Protein AF-A0A5N8X7T5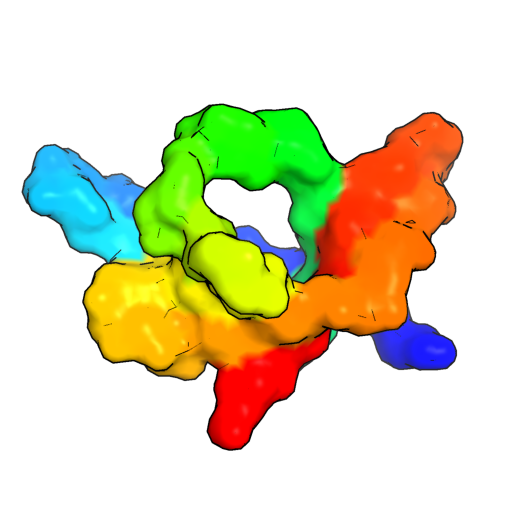-F1 (afdb_monomer_lite)

Radius of gyration: 12.06 Å; chains: 1; bounding box: 32×29×28 Å

Structure (mmCIF, N/CA/C/O backbone):
data_AF-A0A5N8X7T5-F1
#
_entry.id   AF-A0A5N8X7T5-F1
#
loop_
_atom_site.group_PDB
_atom_site.id
_atom_site.type_symbol
_atom_site.label_atom_id
_atom_site.label_alt_id
_atom_site.label_comp_id
_atom_site.label_asym_id
_atom_site.label_entity_id
_atom_site.label_seq_id
_atom_site.pdbx_PDB_ins_code
_atom_site.Cartn_x
_atom_site.Cartn_y
_atom_site.Cartn_z
_atom_site.occupancy
_atom_site.B_iso_or_equiv
_atom_site.auth_seq_id
_atom_site.auth_comp_id
_atom_site.auth_asym_id
_atom_site.auth_atom_id
_atom_site.pdbx_PDB_model_num
ATOM 1 N N . MET A 1 1 ? 8.741 -14.112 -8.110 1.00 59.22 1 MET A N 1
ATOM 2 C CA . MET A 1 1 ? 7.620 -13.379 -7.486 1.00 59.22 1 MET A CA 1
ATOM 3 C C . MET A 1 1 ? 6.728 -12.890 -8.618 1.00 59.22 1 MET A C 1
ATOM 5 O O . MET A 1 1 ? 7.291 -12.647 -9.682 1.00 59.22 1 MET A O 1
ATOM 9 N N . PRO A 1 2 ? 5.393 -12.840 -8.462 1.00 67.50 2 PRO A N 1
ATOM 10 C CA . PRO A 1 2 ? 4.535 -12.197 -9.458 1.00 67.50 2 PRO A CA 1
ATOM 11 C C . PRO A 1 2 ? 4.968 -10.737 -9.649 1.00 67.50 2 PRO A C 1
ATOM 13 O O . PRO A 1 2 ? 5.479 -10.123 -8.711 1.00 67.50 2 PRO A O 1
ATOM 16 N N . GLU A 1 3 ? 4.807 -10.208 -10.860 1.00 79.62 3 GLU A N 1
ATOM 17 C CA . GLU A 1 3 ? 5.075 -8.795 -11.128 1.00 79.62 3 GLU A CA 1
ATOM 18 C C . GLU A 1 3 ? 4.102 -7.942 -10.296 1.00 79.62 3 GLU A C 1
ATOM 20 O O . GLU A 1 3 ? 2.899 -8.224 -10.305 1.00 79.62 3 GLU A O 1
ATOM 25 N N . PRO A 1 4 ? 4.591 -6.956 -9.521 1.00 81.50 4 PRO A N 1
ATOM 26 C CA . PRO A 1 4 ? 3.716 -6.124 -8.712 1.00 81.50 4 PRO A CA 1
ATOM 27 C C . PRO A 1 4 ? 2.824 -5.263 -9.615 1.00 81.50 4 PRO A C 1
ATOM 29 O O . PRO A 1 4 ? 3.307 -4.594 -10.526 1.00 81.50 4 PRO A O 1
ATOM 32 N N . GLY A 1 5 ? 1.520 -5.292 -9.350 1.00 87.50 5 GLY A N 1
ATOM 33 C CA . GLY A 1 5 ? 0.513 -4.483 -10.026 1.00 87.50 5 GLY A CA 1
ATOM 34 C C . GLY A 1 5 ? 0.326 -3.118 -9.365 1.00 87.50 5 GLY A C 1
ATOM 35 O O . GLY A 1 5 ? 1.250 -2.545 -8.780 1.00 87.50 5 GLY A O 1
ATOM 36 N N . THR A 1 6 ? -0.896 -2.589 -9.440 1.00 87.44 6 THR A N 1
ATOM 37 C CA . THR A 1 6 ? -1.223 -1.240 -8.953 1.00 87.44 6 THR A CA 1
ATOM 38 C C . THR A 1 6 ? -2.501 -1.218 -8.118 1.00 87.44 6 THR A C 1
ATOM 40 O O . THR A 1 6 ? -3.319 -2.136 -8.139 1.00 87.44 6 THR A O 1
ATOM 43 N N . ALA A 1 7 ? -2.691 -0.132 -7.371 1.00 88.19 7 ALA A N 1
ATOM 44 C CA . ALA A 1 7 ? -3.962 0.182 -6.739 1.00 88.19 7 ALA A CA 1
ATOM 45 C C . ALA A 1 7 ? -4.424 1.569 -7.178 1.00 88.19 7 ALA A C 1
ATOM 47 O O . ALA A 1 7 ? -3.644 2.520 -7.205 1.00 88.19 7 ALA A O 1
ATOM 48 N N . THR A 1 8 ? -5.707 1.682 -7.507 1.00 87.88 8 THR A N 1
ATOM 49 C CA . THR A 1 8 ? -6.368 2.952 -7.793 1.00 87.88 8 THR A CA 1
ATOM 50 C C . THR A 1 8 ? -7.323 3.266 -6.656 1.00 87.88 8 THR A C 1
ATOM 52 O O . THR A 1 8 ? -8.307 2.556 -6.440 1.00 87.88 8 THR A O 1
ATOM 55 N N . VAL A 1 9 ? -7.041 4.357 -5.952 1.00 86.81 9 VAL A N 1
ATOM 56 C CA . VAL A 1 9 ? -7.889 4.877 -4.880 1.00 86.81 9 VAL A CA 1
ATOM 57 C C . VAL A 1 9 ? -8.524 6.195 -5.295 1.00 86.81 9 VAL A C 1
ATOM 59 O O . VAL A 1 9 ? -7.910 7.019 -5.975 1.00 86.81 9 VAL A O 1
ATOM 62 N N . ARG A 1 10 ? -9.762 6.407 -4.864 1.00 85.25 10 ARG A N 1
ATOM 63 C CA . ARG A 1 10 ? -10.481 7.666 -4.983 1.00 85.25 10 ARG A CA 1
ATOM 64 C C . ARG A 1 10 ? -10.642 8.270 -3.603 1.00 85.25 10 ARG A C 1
ATOM 66 O O . ARG A 1 10 ? -11.217 7.649 -2.714 1.00 85.25 10 ARG A O 1
ATOM 73 N N . ARG A 1 11 ? -10.154 9.497 -3.441 1.00 84.88 11 ARG A N 1
ATOM 74 C CA . ARG A 1 11 ? -10.353 10.284 -2.226 1.00 84.88 11 ARG A CA 1
ATOM 75 C C . ARG A 1 11 ? -11.524 11.238 -2.418 1.00 84.88 11 ARG A C 1
ATOM 77 O O . ARG A 1 11 ? -11.594 11.935 -3.430 1.00 84.88 11 ARG A O 1
ATOM 84 N N . TYR A 1 12 ? -12.420 11.249 -1.448 1.00 87.38 12 TYR A N 1
ATOM 85 C CA . TYR A 1 12 ? -13.569 12.139 -1.374 1.00 87.38 12 TYR A CA 1
ATOM 86 C C . TYR A 1 12 ? -13.254 13.352 -0.486 1.00 87.38 12 TYR A C 1
ATOM 88 O O . TYR A 1 12 ? -12.317 13.329 0.315 1.00 87.38 12 TYR A O 1
ATOM 96 N N . GLU A 1 13 ? -14.023 14.433 -0.644 1.00 87.56 13 GLU A N 1
ATOM 97 C CA . GLU A 1 13 ? -13.818 15.689 0.100 1.00 87.56 13 GLU A CA 1
ATOM 98 C C . GLU A 1 13 ? -14.060 15.547 1.610 1.00 87.56 13 GLU A C 1
ATOM 100 O O . GLU A 1 13 ? -13.479 16.285 2.401 1.00 87.56 13 GLU A O 1
ATOM 105 N N . ASP A 1 14 ? -14.874 14.572 2.017 1.00 86.94 14 ASP A N 1
ATOM 106 C CA . ASP A 1 14 ? -15.139 14.218 3.417 1.00 86.94 14 ASP A CA 1
ATOM 107 C C . ASP A 1 14 ? -13.993 13.418 4.070 1.00 86.94 14 ASP A C 1
ATOM 109 O O . ASP A 1 14 ?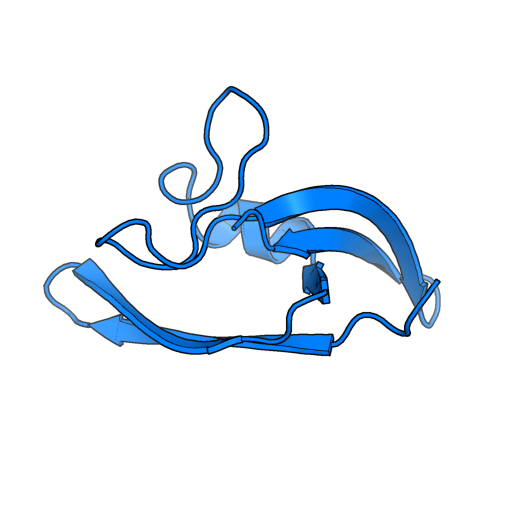 -14.070 13.072 5.248 1.00 86.94 14 ASP A O 1
ATOM 113 N N . GLY A 1 15 ? -12.930 13.122 3.315 1.00 79.50 15 GLY A N 1
ATOM 114 C CA . GLY A 1 15 ? -11.798 12.315 3.760 1.00 79.50 15 GLY A CA 1
ATOM 115 C C . GLY A 1 15 ? -11.982 10.812 3.552 1.00 79.50 15 GLY A C 1
ATOM 116 O O . GLY A 1 15 ? -11.032 10.065 3.790 1.00 79.50 15 GLY A O 1
ATOM 117 N N . THR A 1 16 ? -13.141 10.360 3.062 1.00 84.12 16 THR A N 1
ATOM 118 C CA . THR A 1 16 ? -13.360 8.957 2.708 1.00 84.12 16 THR A CA 1
ATOM 119 C C . THR A 1 16 ? -12.425 8.557 1.567 1.00 84.12 16 THR A C 1
ATOM 121 O O . THR A 1 16 ? -12.231 9.302 0.603 1.00 84.12 16 THR A O 1
ATOM 124 N N . VAL A 1 17 ? -11.837 7.365 1.667 1.00 84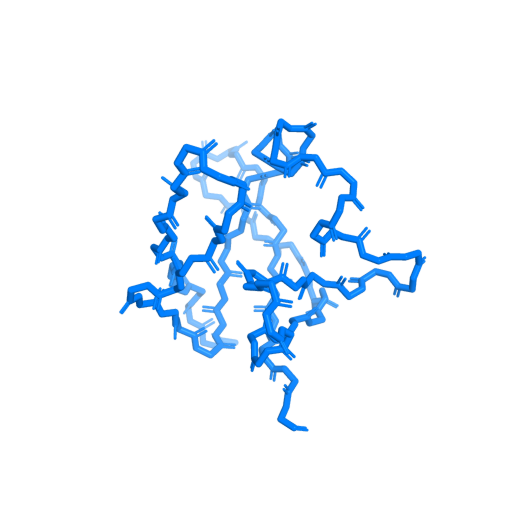.19 17 VAL A N 1
ATOM 125 C CA . VAL A 1 17 ? -11.017 6.770 0.608 1.00 84.19 17 VAL A CA 1
ATOM 126 C C . VAL A 1 17 ? -11.662 5.465 0.176 1.00 84.19 17 VAL A C 1
ATOM 128 O O . VAL A 1 17 ? -11.867 4.564 0.988 1.00 84.19 17 VAL A O 1
ATOM 131 N N . GLU A 1 18 ? -11.975 5.379 -1.110 1.00 85.62 18 GLU A N 1
ATOM 132 C CA . GLU A 1 18 ? -12.510 4.190 -1.761 1.00 85.62 18 GLU A CA 1
ATOM 133 C C . GLU A 1 18 ? -11.454 3.588 -2.680 1.00 85.62 18 GLU A C 1
ATOM 135 O O . GLU A 1 18 ? -10.793 4.290 -3.443 1.00 85.62 18 GLU A O 1
ATOM 140 N N . VAL A 1 19 ? -11.320 2.269 -2.644 1.00 87.62 19 VAL A N 1
ATOM 141 C CA . VAL A 1 19 ? -10.470 1.528 -3.574 1.00 87.62 19 VAL A CA 1
ATOM 142 C C . VAL A 1 19 ? -11.317 1.143 -4.785 1.00 87.62 19 VAL A C 1
ATOM 144 O O . VAL A 1 19 ? -12.233 0.334 -4.666 1.00 87.62 19 VAL A O 1
ATOM 147 N N . ILE A 1 20 ? -11.005 1.718 -5.949 1.00 90.06 20 ILE A N 1
ATOM 148 C CA . ILE A 1 20 ? -11.661 1.382 -7.224 1.00 90.06 20 ILE A CA 1
ATOM 149 C C . ILE A 1 20 ? -11.125 0.045 -7.746 1.00 90.06 20 ILE A C 1
ATOM 151 O O . ILE A 1 20 ? -11.877 -0.789 -8.244 1.00 90.06 20 ILE A O 1
ATOM 155 N N . HIS A 1 21 ? -9.811 -0.143 -7.641 1.00 89.25 21 HIS A N 1
ATOM 156 C CA . HIS A 1 21 ? -9.098 -1.344 -8.065 1.00 89.25 21 HIS A CA 1
ATOM 157 C C . HIS A 1 21 ? -7.880 -1.538 -7.173 1.00 89.25 21 HIS A C 1
ATOM 159 O O . HIS A 1 21 ? -7.214 -0.559 -6.835 1.00 89.25 21 HIS A O 1
ATOM 165 N N . ALA A 1 22 ? -7.562 -2.778 -6.825 1.00 90.12 22 ALA A N 1
ATOM 166 C CA . ALA A 1 22 ? -6.299 -3.103 -6.181 1.00 90.12 22 ALA A CA 1
ATOM 167 C C . ALA A 1 22 ? -5.900 -4.546 -6.478 1.00 90.12 22 ALA A C 1
ATOM 169 O O . ALA A 1 22 ? -6.663 -5.476 -6.204 1.00 90.12 22 ALA A O 1
ATOM 170 N N . ASP A 1 23 ? -4.695 -4.713 -7.016 1.00 92.00 23 ASP A N 1
ATOM 171 C CA . ASP A 1 23 ? -4.089 -6.024 -7.217 1.00 92.00 23 ASP A CA 1
ATOM 172 C C . ASP A 1 23 ? -3.680 -6.666 -5.877 1.00 92.00 23 ASP A C 1
ATOM 174 O O . ASP A 1 23 ? -3.480 -5.988 -4.864 1.00 92.00 23 ASP A O 1
ATOM 178 N N . ASP A 1 24 ? -3.546 -7.996 -5.858 1.00 91.44 24 ASP A N 1
ATOM 179 C CA . ASP A 1 24 ? -3.106 -8.735 -4.662 1.00 91.44 24 ASP A CA 1
ATOM 180 C C . ASP A 1 24 ? -1.648 -8.403 -4.287 1.00 91.44 24 ASP A C 1
ATOM 182 O O . ASP A 1 24 ? -1.284 -8.467 -3.115 1.00 91.44 24 ASP A O 1
ATOM 186 N N . VAL A 1 25 ? -0.824 -7.998 -5.259 1.00 92.88 25 VAL A N 1
ATOM 187 C CA . VAL A 1 25 ? 0.536 -7.487 -5.046 1.00 92.88 25 VAL A CA 1
ATOM 188 C C . VAL A 1 25 ? 0.656 -6.140 -5.741 1.00 92.88 25 VAL A C 1
ATOM 190 O O . VAL A 1 25 ? 0.318 -6.037 -6.918 1.00 92.88 25 VAL A O 1
ATOM 193 N N . ILE A 1 26 ? 1.147 -5.122 -5.037 1.00 91.88 26 ILE A N 1
ATOM 194 C CA . ILE A 1 26 ? 1.272 -3.754 -5.556 1.00 91.88 26 ILE A CA 1
ATOM 195 C C . ILE A 1 26 ? 2.670 -3.188 -5.321 1.00 91.88 26 ILE A C 1
ATOM 197 O O . ILE A 1 26 ? 3.309 -3.478 -4.307 1.00 91.88 26 ILE A O 1
ATOM 201 N N . ALA A 1 27 ? 3.128 -2.352 -6.250 1.00 91.69 27 ALA A N 1
ATOM 202 C CA . ALA A 1 27 ? 4.315 -1.521 -6.083 1.00 91.69 27 ALA A CA 1
ATOM 203 C C . ALA A 1 27 ? 3.883 -0.095 -5.737 1.00 91.69 27 ALA A C 1
ATOM 205 O O . ALA A 1 27 ? 3.048 0.497 -6.421 1.00 91.69 27 ALA A O 1
ATOM 206 N N . VAL A 1 28 ? 4.451 0.458 -4.669 1.00 88.00 28 VAL A N 1
ATOM 207 C CA . VAL A 1 28 ? 4.142 1.810 -4.207 1.00 88.00 28 VAL A CA 1
ATOM 208 C C . VAL A 1 28 ? 5.421 2.623 -4.146 1.00 88.00 28 VAL A C 1
ATOM 210 O O . VAL A 1 28 ? 6.425 2.195 -3.576 1.00 88.00 28 VAL A O 1
ATOM 213 N N . ASP A 1 29 ? 5.369 3.815 -4.727 1.00 88.81 29 ASP A N 1
ATOM 214 C CA . ASP A 1 29 ? 6.448 4.785 -4.623 1.00 88.81 29 ASP A CA 1
ATOM 215 C C . ASP A 1 29 ? 6.597 5.249 -3.154 1.00 88.81 29 ASP A C 1
ATOM 217 O O . ASP A 1 29 ? 5.613 5.694 -2.546 1.00 88.81 29 ASP A O 1
ATOM 221 N N . PRO A 1 30 ? 7.794 5.160 -2.547 1.00 85.81 30 PRO A N 1
ATOM 222 C CA . PRO A 1 30 ? 8.007 5.602 -1.172 1.00 85.81 30 PRO A CA 1
ATOM 223 C C . PRO A 1 30 ? 7.713 7.099 -0.960 1.00 85.81 30 PRO A C 1
ATOM 225 O O . PRO A 1 30 ? 7.283 7.484 0.130 1.00 85.81 30 PRO A O 1
ATOM 228 N N . GLU A 1 31 ? 7.867 7.953 -1.974 1.00 83.75 31 GLU A N 1
ATOM 229 C CA . GLU A 1 31 ? 7.478 9.369 -1.913 1.00 83.75 31 GLU A CA 1
ATOM 230 C C . GLU A 1 31 ? 5.950 9.543 -1.915 1.00 83.75 31 GLU A C 1
ATOM 232 O O . GLU A 1 31 ? 5.414 10.424 -1.230 1.00 83.75 31 GLU A O 1
ATOM 237 N N . ALA A 1 32 ? 5.218 8.664 -2.608 1.00 78.06 32 ALA A N 1
ATOM 238 C CA . ALA A 1 32 ? 3.757 8.650 -2.557 1.00 78.06 32 ALA A CA 1
ATOM 239 C C . ALA A 1 32 ? 3.247 8.291 -1.151 1.00 78.06 32 ALA A C 1
ATOM 241 O O . ALA A 1 32 ? 2.261 8.861 -0.696 1.00 78.06 32 ALA A O 1
ATOM 242 N N . LEU A 1 33 ? 3.949 7.433 -0.402 1.00 76.38 33 LEU A N 1
ATOM 243 C CA . LEU A 1 33 ? 3.595 7.130 0.994 1.00 76.38 33 LEU A CA 1
ATOM 244 C C . LEU A 1 33 ? 3.816 8.316 1.939 1.00 76.38 33 LEU A C 1
ATOM 246 O O . LEU A 1 33 ? 3.042 8.511 2.878 1.00 76.38 33 LEU A O 1
ATOM 250 N N . LYS A 1 34 ? 4.841 9.140 1.688 1.00 74.44 34 LYS A N 1
ATOM 251 C CA . LYS A 1 34 ? 5.087 10.359 2.477 1.00 74.44 34 LYS A CA 1
ATOM 252 C C . LYS A 1 34 ? 3.951 11.371 2.323 1.00 74.44 34 LYS A C 1
ATOM 254 O O . LYS A 1 34 ? 3.612 12.056 3.287 1.00 74.44 34 LYS A O 1
ATOM 259 N N . THR A 1 35 ? 3.356 11.451 1.133 1.00 68.00 35 THR A N 1
ATOM 260 C CA . THR A 1 35 ? 2.273 12.394 0.802 1.00 68.00 35 THR A CA 1
ATOM 261 C C . THR A 1 35 ? 0.876 11.837 1.078 1.00 68.00 35 THR A C 1
ATOM 263 O O . THR A 1 35 ? 0.008 12.586 1.519 1.00 68.00 35 THR A O 1
ATOM 266 N N . ALA A 1 36 ? 0.664 10.527 0.918 1.00 63.28 36 ALA A N 1
ATOM 267 C CA . ALA A 1 36 ? -0.595 9.837 1.214 1.00 63.28 36 ALA A CA 1
ATOM 268 C C . ALA A 1 36 ? -0.915 9.740 2.719 1.00 63.28 36 ALA A C 1
ATOM 270 O O . ALA A 1 36 ? -1.974 9.235 3.093 1.00 63.28 36 ALA A O 1
ATOM 271 N N . THR A 1 37 ? -0.070 10.327 3.573 1.00 54.53 37 THR A N 1
ATOM 272 C CA . THR A 1 37 ? -0.244 10.512 5.020 1.00 54.53 37 THR A CA 1
ATOM 273 C C . THR A 1 37 ? -0.215 9.215 5.843 1.00 54.53 37 THR A C 1
ATOM 275 O O . THR A 1 37 ? -0.759 8.180 5.466 1.00 54.53 37 THR A O 1
ATOM 278 N N . ARG A 1 38 ? 0.410 9.312 7.029 1.00 55.03 38 ARG A N 1
ATOM 279 C CA . ARG A 1 38 ? 0.552 8.308 8.114 1.00 55.03 38 ARG A CA 1
ATOM 280 C C . ARG A 1 38 ? -0.715 7.518 8.489 1.00 55.03 38 ARG A C 1
ATOM 282 O O . ARG A 1 38 ? -0.636 6.595 9.284 1.00 55.03 38 ARG A O 1
ATOM 289 N N . GLU A 1 39 ? -1.876 7.902 7.979 1.00 63.81 39 GLU A N 1
ATOM 290 C CA . GLU A 1 39 ? -3.167 7.279 8.273 1.00 63.81 39 GLU A CA 1
ATOM 291 C C . GLU A 1 39 ? -3.316 5.911 7.591 1.00 63.81 39 GLU A C 1
ATOM 293 O O . GLU A 1 39 ? -3.956 5.013 8.139 1.00 63.81 39 GLU A O 1
ATOM 298 N N . HIS A 1 40 ? -2.674 5.735 6.432 1.00 78.31 40 HIS A N 1
ATOM 299 C CA . HIS A 1 40 ? -2.723 4.493 5.663 1.00 78.31 40 HIS A CA 1
ATOM 300 C C . HIS A 1 40 ? -1.625 3.509 6.084 1.00 78.31 40 HIS A C 1
ATOM 302 O O . HIS A 1 40 ? -1.865 2.307 6.105 1.00 78.31 40 HIS A O 1
ATOM 308 N N . LEU A 1 41 ? -0.433 3.986 6.460 1.00 83.56 41 LEU A N 1
ATOM 309 C CA . LEU A 1 41 ? 0.651 3.125 6.943 1.00 83.56 41 LEU A CA 1
ATOM 310 C C . LEU A 1 41 ? 0.622 3.037 8.471 1.00 83.56 41 LEU A C 1
ATOM 312 O O . LEU A 1 41 ? 0.975 3.984 9.172 1.00 83.56 41 LEU A O 1
ATOM 316 N N . ARG A 1 42 ? 0.208 1.882 8.980 1.00 83.19 42 ARG A N 1
ATOM 317 C CA . ARG A 1 42 ? 0.171 1.569 10.409 1.00 83.19 42 ARG A CA 1
ATOM 318 C C . ARG A 1 42 ? 1.584 1.431 10.981 1.00 83.19 42 ARG A C 1
ATOM 320 O O . ARG A 1 42 ? 2.544 1.174 10.258 1.00 83.19 42 ARG A O 1
ATOM 327 N N . GLU A 1 43 ? 1.706 1.563 12.302 1.00 82.69 43 GLU A N 1
ATOM 328 C CA . GLU A 1 43 ? 2.995 1.474 13.009 1.00 82.69 43 GLU A CA 1
ATOM 329 C C . GLU A 1 43 ? 3.678 0.104 12.863 1.00 82.69 43 GLU A C 1
ATOM 331 O O . GLU A 1 43 ? 4.900 0.015 12.945 1.00 82.69 43 GLU A O 1
ATOM 336 N N . ASP A 1 44 ? 2.910 -0.956 12.600 1.00 83.56 44 ASP A N 1
ATOM 337 C CA . ASP A 1 44 ? 3.416 -2.306 12.332 1.00 83.56 44 ASP A CA 1
ATOM 338 C C . ASP A 1 44 ? 3.888 -2.507 10.878 1.00 83.56 44 ASP A C 1
ATOM 340 O O . ASP A 1 44 ? 4.308 -3.605 10.511 1.00 83.56 44 ASP A O 1
ATOM 344 N N . GLY A 1 45 ? 3.824 -1.463 10.044 1.00 82.06 45 GLY A N 1
ATOM 345 C CA . GLY A 1 45 ? 4.186 -1.517 8.627 1.00 82.06 45 GLY A CA 1
ATOM 346 C C . GLY A 1 45 ? 3.073 -2.042 7.718 1.00 82.06 45 GLY A C 1
ATOM 347 O O . GLY A 1 45 ? 3.314 -2.282 6.533 1.00 82.06 45 GLY A O 1
ATOM 348 N N . THR A 1 46 ? 1.855 -2.216 8.243 1.00 87.94 46 THR A N 1
ATOM 349 C CA . THR A 1 46 ? 0.688 -2.573 7.433 1.00 87.94 46 THR A CA 1
ATOM 350 C C . THR A 1 46 ? 0.168 -1.343 6.693 1.00 87.94 46 THR A C 1
ATOM 352 O O . THR A 1 46 ? -0.232 -0.355 7.308 1.00 87.94 46 THR A O 1
ATOM 355 N N . LEU A 1 47 ? 0.130 -1.413 5.366 1.00 89.50 47 LEU A N 1
ATOM 356 C CA . LEU A 1 47 ? -0.513 -0.421 4.515 1.00 89.50 47 LEU A CA 1
ATOM 357 C C . LEU A 1 47 ? -2.008 -0.743 4.392 1.00 89.50 47 LEU A C 1
ATOM 359 O O . LEU A 1 47 ? -2.393 -1.862 4.074 1.00 89.50 47 LEU A O 1
ATOM 363 N N . VAL A 1 48 ? -2.865 0.233 4.651 1.00 90.38 48 VAL A N 1
ATOM 364 C CA . VAL A 1 48 ? -4.322 0.137 4.563 1.00 90.38 48 VAL A CA 1
ATOM 365 C C . VAL A 1 48 ? -4.783 1.172 3.552 1.00 90.38 48 VAL A C 1
ATOM 367 O O . VAL A 1 48 ? -4.524 2.347 3.760 1.00 90.38 48 VAL A O 1
ATOM 370 N N . LEU A 1 49 ? -5.421 0.755 2.458 1.00 87.50 49 LEU A N 1
ATOM 371 C CA . LEU A 1 49 ? -5.751 1.653 1.340 1.00 87.50 49 LEU A CA 1
ATOM 372 C C . LEU A 1 49 ? -7.142 2.295 1.427 1.00 87.50 49 LEU A C 1
ATOM 374 O O . LEU A 1 49 ? -7.396 3.272 0.730 1.00 87.50 49 LEU A O 1
ATOM 378 N N . ASP A 1 50 ? -8.039 1.760 2.253 1.00 85.44 50 ASP A N 1
ATOM 379 C CA . ASP A 1 50 ? -9.412 2.239 2.423 1.00 85.44 50 ASP A CA 1
ATOM 380 C C . ASP A 1 50 ? -9.737 2.538 3.893 1.00 85.44 50 ASP A C 1
ATOM 382 O O . ASP A 1 50 ? -9.154 1.964 4.817 1.00 85.44 50 ASP A O 1
ATOM 386 N N . THR A 1 51 ? -10.729 3.396 4.129 1.00 80.94 51 THR A N 1
ATOM 387 C CA . THR A 1 51 ? -11.139 3.767 5.494 1.00 80.94 51 THR A CA 1
ATOM 388 C C . THR A 1 51 ? -11.858 2.642 6.244 1.00 80.94 51 THR A C 1
ATOM 390 O O . THR A 1 51 ? -11.828 2.620 7.475 1.00 80.94 51 THR A O 1
ATOM 393 N N . ALA A 1 52 ? -12.459 1.676 5.539 1.00 83.75 52 ALA A N 1
ATOM 394 C CA . ALA A 1 52 ? -13.075 0.495 6.151 1.00 83.75 52 ALA A CA 1
ATOM 395 C C . ALA A 1 52 ? -12.043 -0.587 6.534 1.00 83.75 52 ALA A C 1
ATOM 397 O O . ALA A 1 52 ? -12.368 -1.541 7.247 1.00 83.75 52 ALA A O 1
ATOM 398 N N . GLY A 1 53 ? -10.788 -0.433 6.103 1.00 81.88 53 GLY A N 1
ATOM 399 C CA . GLY A 1 53 ? -9.695 -1.350 6.378 1.00 81.88 53 GLY A CA 1
ATOM 400 C C . GLY A 1 53 ? -9.844 -2.725 5.729 1.00 81.88 53 GLY A C 1
ATOM 401 O O . GLY A 1 53 ? -9.382 -3.703 6.318 1.00 81.88 53 GLY A O 1
ATOM 402 N N . GLN A 1 54 ? -10.495 -2.821 4.569 1.00 85.94 54 GLN A N 1
ATOM 403 C CA . GLN A 1 54 ? -10.677 -4.060 3.798 1.00 85.94 54 GLN A CA 1
ATOM 404 C C . GLN A 1 54 ? -9.487 -4.393 2.880 1.00 85.94 54 GLN A C 1
ATOM 406 O O . GLN A 1 54 ? -9.294 -5.543 2.472 1.00 85.94 54 GLN A O 1
ATOM 411 N N . TYR A 1 55 ? -8.687 -3.391 2.540 1.00 89.50 55 TYR A N 1
ATOM 412 C CA . TYR A 1 55 ? -7.533 -3.478 1.658 1.00 89.50 55 TYR A CA 1
ATOM 413 C C . TYR A 1 55 ? -6.271 -3.258 2.484 1.00 89.50 55 TYR A C 1
ATOM 415 O O . TYR A 1 55 ? -5.714 -2.162 2.533 1.00 89.50 55 TYR A O 1
ATOM 423 N N . ARG A 1 56 ? -5.860 -4.323 3.182 1.00 93.00 56 ARG A N 1
ATOM 424 C CA . ARG A 1 56 ? -4.664 -4.360 4.030 1.00 93.00 56 ARG A CA 1
ATOM 425 C C . ARG A 1 56 ? -3.531 -5.053 3.307 1.00 93.00 56 ARG A C 1
ATOM 427 O O . ARG A 1 56 ? -3.746 -6.066 2.654 1.00 93.00 56 ARG A O 1
ATOM 434 N N . TYR A 1 57 ? -2.334 -4.534 3.481 1.00 93.56 57 TYR A N 1
ATOM 435 C CA . TYR A 1 57 ? -1.164 -4.892 2.712 1.00 93.56 57 TYR A CA 1
ATOM 436 C C . TYR A 1 57 ? 0.048 -4.942 3.629 1.00 93.56 57 TYR A C 1
ATOM 438 O O . TYR A 1 57 ? 0.257 -4.047 4.444 1.00 93.56 57 TYR A O 1
ATOM 446 N N . ARG A 1 58 ? 0.867 -5.979 3.491 1.00 93.25 58 ARG A N 1
ATOM 447 C CA . ARG A 1 58 ? 2.125 -6.109 4.219 1.00 93.25 58 ARG A CA 1
ATOM 448 C C . ARG A 1 58 ? 3.277 -5.904 3.258 1.00 93.25 58 ARG A C 1
ATOM 450 O O . ARG A 1 58 ? 3.280 -6.480 2.174 1.00 93.25 58 ARG A O 1
ATOM 457 N N . GLN A 1 59 ? 4.260 -5.110 3.663 1.00 91.81 59 GLN A N 1
ATOM 458 C CA . GLN A 1 59 ? 5.476 -4.963 2.876 1.00 91.81 59 GLN A CA 1
ATOM 459 C C . GLN A 1 59 ? 6.220 -6.305 2.820 1.00 91.81 59 GLN A C 1
ATOM 461 O O . GLN A 1 59 ? 6.510 -6.904 3.858 1.00 91.81 59 GLN A O 1
ATOM 466 N N . THR A 1 60 ? 6.526 -6.771 1.612 1.00 92.75 60 THR A N 1
ATOM 467 C CA . THR A 1 60 ? 7.228 -8.042 1.367 1.00 92.75 60 THR A CA 1
ATOM 468 C C . THR A 1 60 ? 8.594 -7.847 0.720 1.00 92.75 60 THR A C 1
ATOM 470 O O . THR A 1 60 ? 9.427 -8.751 0.777 1.00 92.75 60 THR A O 1
ATOM 473 N N . GLY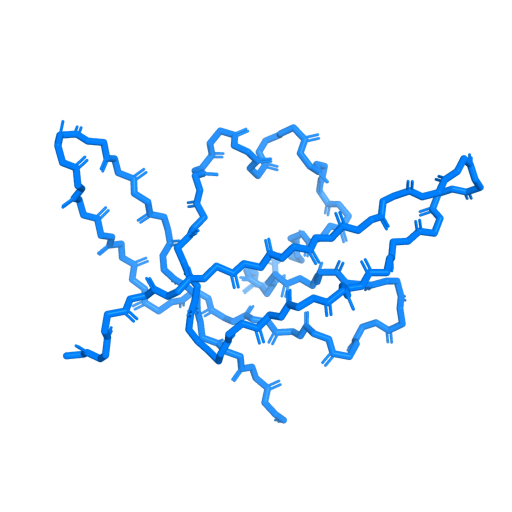 A 1 61 ? 8.869 -6.667 0.159 1.00 91.19 61 GLY A N 1
ATOM 474 C CA . GLY A 1 61 ? 10.173 -6.364 -0.415 1.00 91.19 61 GLY A CA 1
ATOM 475 C C . GLY A 1 61 ? 10.257 -4.983 -1.047 1.00 91.19 61 GLY A C 1
ATOM 476 O O . GLY A 1 61 ? 9.464 -4.087 -0.747 1.00 91.19 61 GLY A O 1
ATOM 477 N N . THR A 1 62 ? 11.237 -4.837 -1.931 1.00 92.00 62 THR A N 1
ATOM 478 C CA . THR A 1 62 ? 11.427 -3.673 -2.796 1.00 92.00 62 THR A CA 1
ATOM 479 C C . THR A 1 62 ? 11.639 -4.134 -4.235 1.00 92.00 62 THR A C 1
ATOM 481 O O . THR A 1 62 ? 12.124 -5.240 -4.483 1.00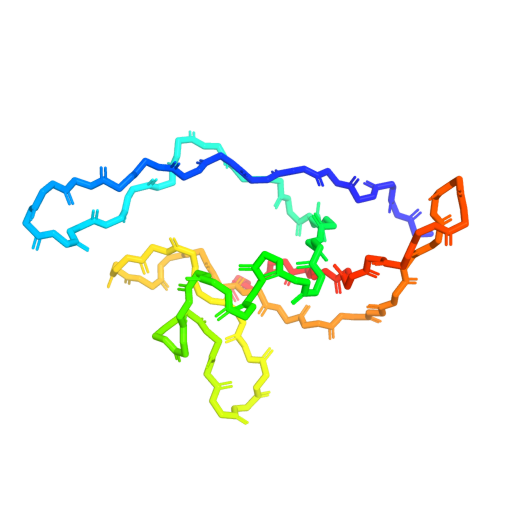 92.00 62 THR A O 1
ATOM 484 N N . ALA A 1 63 ? 11.238 -3.301 -5.188 1.00 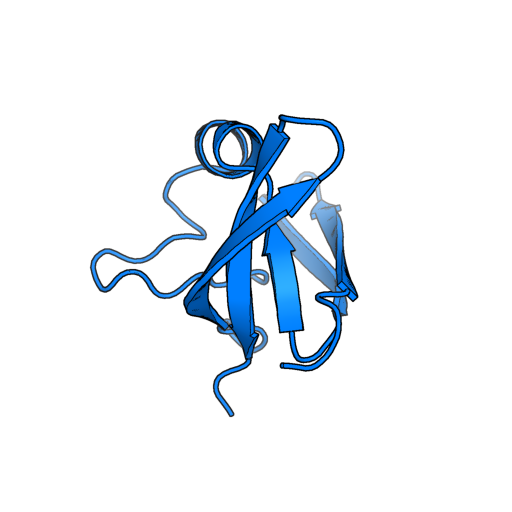89.31 63 ALA A N 1
ATOM 485 C CA . ALA A 1 63 ? 11.477 -3.492 -6.612 1.00 89.31 63 ALA A CA 1
ATOM 486 C C . ALA A 1 63 ? 12.197 -2.262 -7.165 1.00 89.31 63 ALA A C 1
ATOM 488 O O . ALA A 1 63 ? 12.008 -1.156 -6.665 1.00 89.31 63 ALA A O 1
ATOM 489 N N . THR A 1 64 ? 13.019 -2.445 -8.194 1.00 89.44 64 THR A N 1
ATOM 490 C CA . THR A 1 64 ? 13.680 -1.335 -8.886 1.00 89.44 64 THR A CA 1
ATOM 491 C C . THR A 1 64 ? 13.268 -1.355 -10.345 1.00 89.44 64 THR A C 1
ATOM 493 O O . THR A 1 64 ? 13.517 -2.347 -11.027 1.00 89.44 64 THR A O 1
ATOM 496 N N . ASP A 1 65 ? 12.673 -0.265 -10.819 1.00 83.56 65 ASP A N 1
ATOM 497 C CA . ASP A 1 65 ? 12.278 -0.098 -12.218 1.00 83.56 65 ASP A CA 1
ATOM 498 C C . ASP A 1 65 ? 12.836 1.225 -12.752 1.00 83.56 65 ASP A C 1
ATOM 500 O O . ASP A 1 65 ? 12.731 2.261 -12.100 1.00 83.56 65 ASP A O 1
ATOM 504 N N . PHE A 1 66 ? 13.548 1.175 -13.882 1.00 81.31 66 PHE A N 1
ATOM 505 C CA . PHE A 1 66 ? 14.290 2.311 -14.467 1.00 81.31 66 PHE A CA 1
ATOM 506 C C . PHE A 1 66 ? 15.163 3.121 -13.478 1.00 81.31 66 PHE A C 1
ATOM 508 O O . PHE A 1 66 ? 15.368 4.321 -13.651 1.00 81.31 66 PHE A O 1
ATOM 515 N N . GLY A 1 67 ? 15.722 2.464 -12.454 1.00 85.12 67 GLY A N 1
ATOM 516 C CA . GLY A 1 67 ? 16.557 3.106 -11.428 1.00 85.12 67 GLY A CA 1
ATOM 517 C C . GLY A 1 67 ? 15.774 3.783 -10.298 1.00 85.12 67 GLY A C 1
ATOM 518 O O . GLY A 1 67 ? 16.387 4.404 -9.432 1.00 85.12 67 GLY A O 1
ATOM 519 N N . HIS A 1 68 ? 14.450 3.641 -10.286 1.00 86.50 68 HIS A N 1
ATOM 520 C CA . HIS A 1 68 ? 13.572 4.105 -9.219 1.00 86.50 68 HIS A CA 1
ATOM 521 C C . HIS A 1 68 ? 13.185 2.948 -8.298 1.00 86.50 68 HIS A C 1
ATOM 523 O O . HIS A 1 68 ? 12.862 1.857 -8.772 1.00 86.50 68 HIS A O 1
ATOM 529 N N . GLU A 1 69 ? 13.247 3.165 -6.984 1.00 91.00 69 GLU A N 1
ATOM 530 C CA . GLU A 1 69 ? 12.909 2.148 -5.985 1.00 91.00 69 GLU A CA 1
ATOM 531 C C . GLU A 1 69 ? 11.434 2.242 -5.585 1.00 91.00 69 GLU A C 1
ATOM 533 O O . GLU A 1 69 ? 10.927 3.308 -5.241 1.00 91.00 69 GLU A O 1
ATOM 538 N N . TYR A 1 70 ? 10.767 1.095 -5.584 1.00 90.69 70 TYR A N 1
ATOM 539 C CA . TYR A 1 70 ? 9.390 0.919 -5.157 1.00 90.69 70 TYR A CA 1
ATOM 540 C C . TYR A 1 70 ? 9.337 -0.036 -3.971 1.00 90.69 70 TYR A C 1
ATOM 542 O O . TYR A 1 70 ? 10.056 -1.037 -3.921 1.00 90.69 70 TYR A O 1
ATOM 550 N N . LEU A 1 71 ? 8.436 0.233 -3.034 1.00 91.31 71 LEU A N 1
ATOM 551 C CA . LEU A 1 71 ? 8.105 -0.701 -1.968 1.00 91.31 71 LEU A CA 1
ATOM 552 C C . LEU A 1 71 ? 7.044 -1.677 -2.479 1.00 91.31 71 LEU A C 1
ATOM 554 O O . LEU A 1 71 ? 6.014 -1.259 -3.010 1.00 91.31 71 LEU A O 1
ATOM 558 N N . VAL A 1 72 ? 7.291 -2.975 -2.320 1.00 92.44 72 VAL A N 1
ATOM 559 C CA . VAL A 1 72 ? 6.363 -4.026 -2.748 1.00 92.44 72 VAL A CA 1
ATOM 560 C C . VAL A 1 72 ? 5.539 -4.484 -1.560 1.00 92.44 72 VAL A C 1
ATOM 562 O O . VAL A 1 72 ? 6.081 -4.828 -0.504 1.00 92.44 72 VAL A O 1
ATOM 565 N N . PHE A 1 73 ? 4.226 -4.515 -1.756 1.00 92.56 73 PHE A N 1
ATOM 566 C CA . PHE A 1 73 ? 3.272 -4.949 -0.756 1.00 92.56 73 PHE A CA 1
ATOM 567 C C . PHE A 1 73 ? 2.381 -6.076 -1.272 1.00 92.56 73 PHE A C 1
ATOM 569 O O . PHE A 1 73 ? 1.967 -6.066 -2.427 1.00 92.56 73 PHE A O 1
ATOM 576 N N . GLU A 1 74 ? 2.026 -7.000 -0.384 1.00 93.75 74 GLU A N 1
ATOM 577 C CA . GLU A 1 74 ? 1.105 -8.105 -0.654 1.00 93.75 74 GLU A CA 1
ATOM 578 C C . GLU A 1 74 ? -0.131 -8.011 0.243 1.00 93.75 74 GLU A C 1
ATOM 580 O O . GLU A 1 74 ? -0.026 -7.705 1.436 1.00 93.75 74 GLU A O 1
ATOM 585 N N . ARG A 1 75 ? -1.310 -8.253 -0.333 1.00 91.94 75 ARG A N 1
ATOM 586 C CA . ARG A 1 75 ? -2.593 -8.142 0.355 1.00 91.94 75 ARG A CA 1
ATOM 587 C C . ARG A 1 75 ? -2.726 -9.208 1.441 1.00 91.94 75 ARG A C 1
ATOM 589 O O . ARG A 1 75 ? -2.588 -10.402 1.192 1.00 91.94 75 ARG A O 1
ATOM 596 N N . VAL A 1 76 ? -3.075 -8.774 2.645 1.00 90.56 76 VAL A N 1
ATOM 597 C CA . VAL A 1 76 ? -3.385 -9.643 3.782 1.00 90.56 76 VAL A CA 1
ATOM 598 C C . VAL A 1 76 ? -4.884 -9.944 3.759 1.00 90.56 76 VAL A C 1
ATOM 600 O O . VAL A 1 76 ? -5.696 -9.017 3.790 1.00 90.56 76 VAL A O 1
ATOM 603 N N . ARG A 1 77 ? -5.240 -11.229 3.665 1.00 80.56 77 ARG A N 1
ATOM 604 C CA . ARG A 1 77 ? -6.628 -11.716 3.730 1.00 80.56 77 ARG A CA 1
ATOM 605 C C . ARG A 1 77 ? -7.047 -12.038 5.157 1.00 80.56 77 ARG A C 1
ATOM 607 O O . ARG A 1 77 ? -6.178 -12.499 5.931 1.00 80.56 77 ARG A O 1
#

Organism: NCBI:txid2596892

pLDDT: mean 84.7, std 8.63, range [54.53, 93.75]

Secondary structure (DSSP, 8-state):
-PPPB-EEEEE-TTS-EEEEEE-SEEEE-HHHHHHS-TTTB-TTSEEE-STTS-SEEEEEEEEEETTEEEEEEEEE-

Sequence (77 aa):
MPEPGTATVRRYEDGTVEVIHADDVIAVDPEALKTATREHLREDGTLVLDTAGQYRYRQTGTATDFGHEYLVFERVR

Foldseek 3Di:
DPDADDWDWDADPVRWIDTPDDDQKHWAQPVVVVVVDPPQQDPVRWGARGPVRQFIWHFDAWDADPNGITTMIGTDD